Protein AF-A0A3A9ZPJ5-F1 (afdb_monomer_lite)

Sequence (61 aa):
MNEEPCHTFVSDCHVRAAAELIRHTWDPVVLSALRAGATRRQELLVRIAGVSDKVLTQALQ

InterPro domains:
  IPR002577 Helix-turn-helix, HxlR type [PF01638] (22-61)
  IPR002577 Helix-turn-helix, HxlR type [PS51118] (13-61)
  IPR036388 Winged helix-like DNA-binding domain superfamily [G3DSA:1.10.10.10] (2-61)
  IPR036390 Winged helix DNA-binding domain superfamily [SSF46785] (8-61)

Secondary structure (DSSP, 8-state):
-------SSGGGSHHHHHHHHT-STTHHHHHHHHTT----HHHHHHHH-S--HHHHHHHT-

Structure (mmCIF, N/CA/C/O backbone):
data_AF-A0A3A9ZPJ5-F1
#
_entry.id   AF-A0A3A9ZPJ5-F1
#
loop_
_atom_site.group_PDB
_atom_site.id
_atom_site.type_symbol
_atom_site.label_atom_id
_atom_site.label_alt_id
_atom_site.label_comp_id
_atom_site.label_asym_id
_atom_site.label_entity_id
_atom_site.label_seq_id
_atom_site.pdbx_PDB_ins_code
_atom_site.Cartn_x
_atom_site.Cartn_y
_atom_site.Cartn_z
_atom_site.occupancy
_atom_site.B_iso_or_equiv
_atom_site.auth_seq_id
_atom_site.auth_comp_id
_atom_site.auth_asym_id
_atom_site.auth_atom_id
_atom_site.pdbx_PDB_model_num
ATOM 1 N N . MET A 1 1 ? 6.140 16.290 -28.948 1.00 36.38 1 MET A N 1
ATOM 2 C CA . MET A 1 1 ? 7.476 15.667 -28.889 1.00 36.38 1 MET A CA 1
ATOM 3 C C . MET A 1 1 ? 7.594 15.029 -27.523 1.00 36.38 1 MET A C 1
ATOM 5 O O . MET A 1 1 ? 7.830 15.744 -26.564 1.00 36.38 1 MET A O 1
ATOM 9 N N . ASN A 1 2 ? 7.302 13.734 -27.417 1.00 48.03 2 ASN A N 1
ATOM 10 C CA . ASN A 1 2 ? 7.651 12.983 -26.217 1.00 48.03 2 ASN A CA 1
ATOM 11 C C . ASN A 1 2 ? 9.071 12.490 -26.464 1.00 48.03 2 ASN A C 1
ATOM 13 O O . ASN A 1 2 ? 9.271 11.562 -27.243 1.00 48.03 2 ASN A O 1
ATOM 17 N N . GLU A 1 3 ? 10.053 13.190 -25.909 1.00 57.16 3 GLU A N 1
ATOM 18 C CA . GLU A 1 3 ? 11.389 12.628 -25.761 1.00 57.16 3 GLU A CA 1
ATOM 19 C C . GLU A 1 3 ? 11.256 11.511 -24.726 1.00 57.16 3 GLU A C 1
ATOM 21 O O . GLU A 1 3 ? 11.248 11.768 -23.524 1.00 57.16 3 GLU A O 1
ATOM 26 N N . GLU A 1 4 ? 11.056 10.271 -25.182 1.00 64.19 4 GLU A N 1
ATOM 27 C CA . GLU A 1 4 ? 11.362 9.137 -24.319 1.00 64.19 4 GLU A CA 1
ATOM 28 C C . GLU A 1 4 ? 12.865 9.211 -24.034 1.00 64.19 4 GLU A C 1
ATOM 30 O O . GLU A 1 4 ? 13.660 9.210 -24.983 1.00 64.19 4 GLU A O 1
ATOM 35 N N . PRO A 1 5 ? 13.287 9.330 -22.763 1.00 62.31 5 PRO A N 1
ATOM 36 C CA . PRO A 1 5 ? 14.696 9.229 -22.445 1.00 62.31 5 PRO A CA 1
ATOM 37 C C . PRO A 1 5 ? 15.168 7.868 -22.950 1.00 62.31 5 PRO A C 1
ATOM 39 O O . PRO A 1 5 ? 14.618 6.829 -22.587 1.00 62.31 5 PRO A O 1
ATOM 42 N N . CYS A 1 6 ? 16.158 7.884 -23.840 1.00 61.31 6 CYS A N 1
ATOM 43 C CA . CYS A 1 6 ? 16.756 6.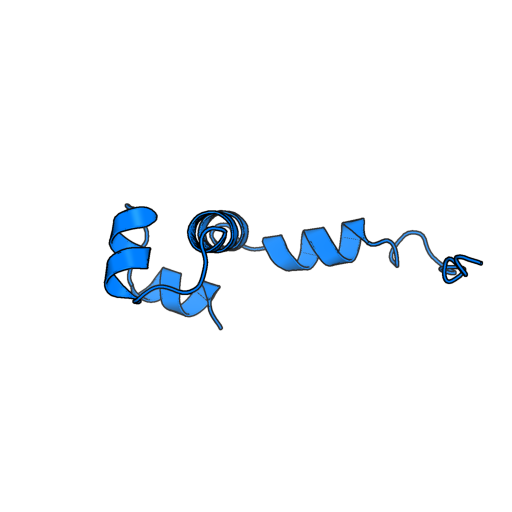673 -24.379 1.00 61.31 6 CYS A CA 1
ATOM 44 C C . CYS A 1 6 ? 17.506 5.985 -23.231 1.00 61.31 6 CYS A C 1
ATOM 46 O O . CYS A 1 6 ? 18.668 6.275 -22.954 1.00 61.31 6 CYS A O 1
ATOM 48 N N . HIS A 1 7 ? 16.791 5.152 -22.481 1.00 68.06 7 HIS A N 1
ATOM 49 C CA . HIS A 1 7 ? 17.324 4.391 -21.369 1.00 68.06 7 HIS A CA 1
ATOM 50 C C . HIS A 1 7 ? 18.348 3.386 -21.909 1.00 68.06 7 HIS A C 1
ATOM 52 O O . HIS A 1 7 ? 17.986 2.434 -22.597 1.00 68.06 7 HIS A O 1
ATOM 58 N N . THR A 1 8 ? 19.633 3.598 -21.605 1.00 79.31 8 THR A N 1
ATOM 59 C CA . THR A 1 8 ? 20.754 2.749 -22.054 1.00 79.31 8 THR A CA 1
ATOM 60 C C . THR A 1 8 ? 20.580 1.282 -21.645 1.00 79.31 8 THR A C 1
ATOM 62 O O . THR A 1 8 ? 21.085 0.384 -22.318 1.00 79.31 8 THR A O 1
ATOM 65 N N . PHE A 1 9 ? 19.839 1.025 -20.562 1.00 85.69 9 PHE A N 1
ATOM 66 C CA . PHE A 1 9 ? 19.554 -0.313 -20.058 1.00 85.69 9 PHE A CA 1
ATOM 67 C C . PHE A 1 9 ? 18.059 -0.509 -19.796 1.00 85.69 9 PHE A C 1
ATOM 69 O O . PHE A 1 9 ? 17.390 0.373 -19.262 1.00 85.69 9 PHE A O 1
ATOM 76 N N . VAL A 1 10 ? 17.555 -1.723 -20.059 1.00 85.69 10 VAL A N 1
ATOM 77 C CA . VAL A 1 10 ? 16.176 -2.144 -19.715 1.00 85.69 10 VAL A CA 1
ATOM 78 C C . VAL A 1 10 ? 15.873 -1.928 -18.231 1.00 85.69 10 VAL A C 1
ATOM 80 O O . VAL A 1 10 ? 14.732 -1.678 -17.853 1.00 85.69 10 VAL A O 1
ATOM 83 N N . SER A 1 11 ? 16.899 -1.979 -17.381 1.00 87.81 11 SER A N 1
ATOM 84 C CA . SER A 1 11 ? 16.756 -1.697 -15.961 1.00 87.81 11 SER A CA 1
ATOM 85 C C . SER A 1 11 ? 16.189 -0.305 -15.688 1.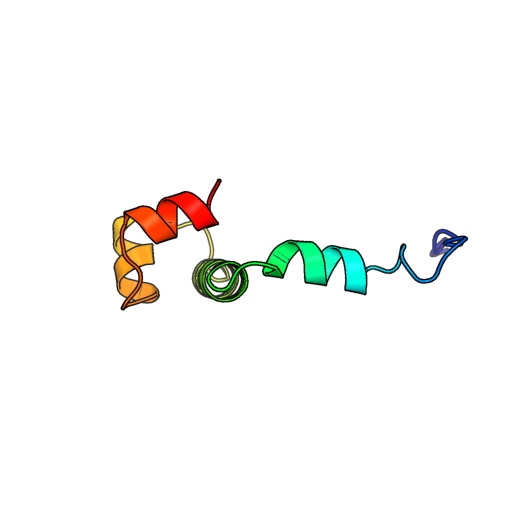00 87.81 11 SER A C 1
ATOM 87 O O . SER A 1 11 ? 15.492 -0.143 -14.700 1.00 87.81 11 SER A O 1
ATOM 89 N N . ASP A 1 12 ? 16.406 0.686 -16.549 1.00 87.19 12 ASP A N 1
ATOM 90 C CA . ASP A 1 12 ? 15.938 2.054 -16.301 1.00 87.19 12 ASP A CA 1
ATOM 91 C C . ASP A 1 12 ? 14.468 2.282 -16.685 1.00 87.19 12 ASP A C 1
ATOM 93 O O . ASP A 1 12 ? 13.972 3.401 -16.602 1.00 87.19 12 ASP A O 1
ATOM 97 N N . CYS A 1 13 ? 13.737 1.223 -17.040 1.00 88.31 13 CYS A N 1
ATOM 98 C CA . CYS A 1 13 ? 12.314 1.317 -17.334 1.00 88.31 13 CYS A CA 1
ATOM 99 C C . CYS A 1 13 ? 11.469 1.736 -16.114 1.00 88.31 13 CYS A C 1
ATOM 101 O O . CYS A 1 13 ? 11.764 1.412 -14.957 1.00 88.31 13 CYS A O 1
ATOM 103 N N . HIS A 1 14 ? 10.321 2.363 -16.389 1.00 89.88 14 HIS A N 1
ATOM 104 C CA . HIS A 1 14 ? 9.322 2.705 -15.370 1.00 89.88 14 HIS A CA 1
ATOM 105 C C . HIS A 1 14 ? 8.818 1.496 -14.574 1.00 89.88 14 HIS A C 1
ATOM 107 O O . HIS A 1 14 ? 8.399 1.654 -13.431 1.00 89.88 14 HIS A O 1
ATOM 113 N N . VAL A 1 15 ? 8.896 0.286 -15.138 1.00 92.50 15 VAL A N 1
ATOM 114 C CA . VAL A 1 15 ? 8.525 -0.946 -14.430 1.00 92.50 15 VAL A CA 1
ATOM 115 C C . VAL A 1 15 ? 9.460 -1.201 -13.248 1.00 92.50 15 VAL A C 1
ATOM 117 O O . VAL A 1 15 ? 8.967 -1.553 -12.181 1.00 92.50 15 VAL A O 1
ATOM 120 N N . ARG A 1 16 ? 10.778 -0.962 -13.378 1.00 92.81 16 ARG A N 1
ATOM 121 C CA . ARG A 1 16 ? 11.707 -1.069 -12.237 1.00 92.81 16 ARG A CA 1
ATOM 122 C C . ARG A 1 16 ? 11.347 -0.049 -11.164 1.00 92.81 16 ARG A C 1
ATOM 124 O O . ARG A 1 16 ? 11.248 -0.413 -10.001 1.00 92.81 16 ARG A O 1
ATOM 131 N N . ALA A 1 17 ? 11.108 1.203 -11.552 1.00 91.69 17 ALA A N 1
ATOM 132 C CA . ALA A 1 17 ? 10.718 2.247 -10.604 1.00 91.69 17 ALA A CA 1
ATOM 133 C C . ALA A 1 17 ? 9.419 1.889 -9.857 1.00 91.69 17 ALA A C 1
ATOM 135 O O . ALA A 1 17 ? 9.349 2.022 -8.639 1.00 91.69 17 ALA A O 1
ATOM 136 N N . ALA A 1 18 ? 8.416 1.373 -10.570 1.00 92.94 18 ALA A N 1
ATOM 137 C CA . ALA A 1 18 ? 7.177 0.897 -9.966 1.00 92.94 18 ALA A CA 1
ATOM 138 C C . ALA A 1 18 ? 7.406 -0.306 -9.037 1.00 92.94 18 ALA A C 1
ATOM 140 O O . ALA A 1 18 ? 6.835 -0.341 -7.954 1.00 92.94 18 ALA A O 1
ATOM 141 N N . ALA A 1 19 ? 8.254 -1.262 -9.428 1.00 94.25 19 ALA A N 1
ATOM 142 C CA . ALA A 1 19 ? 8.581 -2.433 -8.617 1.00 94.25 19 ALA A CA 1
ATOM 143 C C . ALA A 1 19 ? 9.305 -2.059 -7.313 1.00 94.25 19 ALA A C 1
ATOM 145 O O . ALA A 1 19 ? 8.993 -2.621 -6.267 1.00 94.25 19 ALA A O 1
ATOM 146 N N . GLU A 1 20 ? 10.214 -1.082 -7.357 1.00 93.44 20 GLU A N 1
ATOM 147 C CA . GLU A 1 20 ? 10.879 -0.554 -6.159 1.00 93.44 20 GLU A CA 1
ATOM 148 C C . GLU A 1 20 ? 9.889 0.116 -5.196 1.00 93.44 20 GLU A C 1
ATOM 150 O O . GLU A 1 20 ? 10.028 -0.029 -3.983 1.00 93.44 20 GLU A O 1
ATOM 155 N N . LEU A 1 21 ? 8.861 0.796 -5.720 1.00 91.56 21 LEU A N 1
ATOM 156 C CA . LEU A 1 21 ? 7.809 1.431 -4.914 1.00 91.56 21 LEU A CA 1
ATOM 157 C C . LEU A 1 21 ? 6.890 0.436 -4.193 1.00 91.56 21 LEU A C 1
ATOM 159 O O . LEU A 1 21 ? 6.262 0.815 -3.211 1.00 91.56 21 LEU A O 1
ATOM 163 N N . ILE A 1 22 ? 6.765 -0.801 -4.686 1.00 94.44 22 ILE A N 1
ATOM 164 C CA . ILE A 1 22 ? 5.882 -1.837 -4.113 1.00 94.44 22 ILE A CA 1
ATOM 165 C C . ILE A 1 22 ? 6.658 -3.046 -3.583 1.00 94.44 22 ILE A C 1
ATOM 167 O O . ILE A 1 22 ? 6.120 -4.151 -3.479 1.00 94.44 22 ILE A O 1
ATOM 171 N N . ARG A 1 23 ? 7.947 -2.853 -3.296 1.00 94.94 23 ARG A N 1
ATOM 172 C CA . ARG A 1 23 ? 8.883 -3.931 -2.978 1.00 94.94 23 ARG A CA 1
ATOM 173 C C . ARG A 1 23 ? 8.539 -4.640 -1.670 1.00 94.94 23 ARG A C 1
ATOM 175 O O . ARG A 1 23 ? 8.805 -5.838 -1.550 1.00 94.94 23 ARG A O 1
ATOM 182 N N . HIS A 1 24 ? 7.980 -3.939 -0.683 1.00 94.38 24 HIS A N 1
ATOM 183 C CA . HIS A 1 24 ? 7.591 -4.550 0.584 1.00 94.38 24 HIS A CA 1
ATOM 184 C C . HIS A 1 24 ? 6.124 -4.967 0.585 1.00 94.38 24 HIS A C 1
ATOM 186 O O . HIS A 1 24 ? 5.265 -4.349 -0.035 1.00 94.38 24 HIS A O 1
ATOM 192 N N . THR A 1 25 ? 5.825 -6.023 1.345 1.00 93.44 25 THR A N 1
ATOM 193 C CA . THR A 1 25 ? 4.510 -6.682 1.391 1.00 93.44 25 THR A CA 1
ATOM 194 C C . THR A 1 25 ? 3.341 -5.718 1.617 1.00 93.44 25 THR A C 1
ATOM 196 O O . THR A 1 25 ? 2.248 -5.959 1.109 1.00 93.44 25 THR A O 1
ATOM 199 N N . TRP A 1 26 ? 3.556 -4.640 2.376 1.00 95.31 26 TRP A N 1
ATOM 200 C CA . TRP A 1 26 ? 2.505 -3.694 2.754 1.00 95.31 26 TRP A CA 1
ATOM 201 C C . TRP A 1 26 ? 2.438 -2.443 1.876 1.00 95.3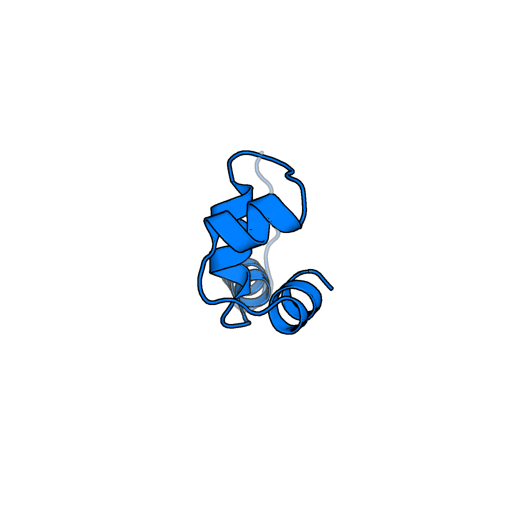1 26 TRP A C 1
ATOM 203 O O . TRP A 1 26 ? 1.381 -1.817 1.842 1.00 95.31 26 TRP A O 1
ATOM 213 N N . ASP A 1 27 ? 3.485 -2.119 1.118 1.00 95.00 27 ASP A N 1
ATOM 214 C CA . ASP A 1 27 ? 3.539 -0.937 0.249 1.00 95.00 27 ASP A CA 1
ATOM 215 C C . ASP A 1 27 ? 2.358 -0.875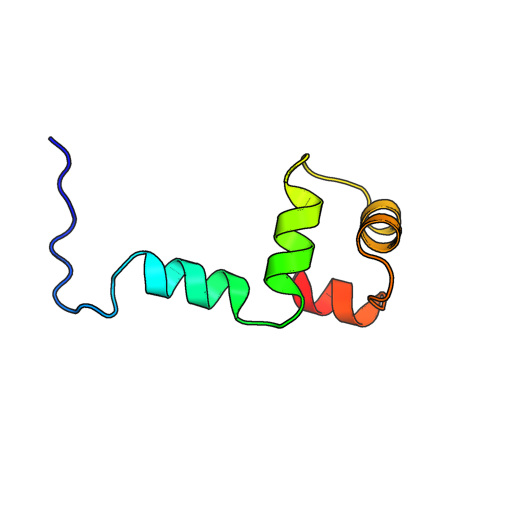 -0.741 1.00 95.00 27 ASP A C 1
ATOM 217 O O . ASP A 1 27 ? 1.636 0.128 -0.740 1.00 95.00 27 ASP A O 1
ATOM 221 N N . PRO A 1 28 ? 2.046 -1.931 -1.531 1.00 95.00 28 PRO A N 1
ATOM 222 C CA . PRO A 1 28 ? 0.922 -1.866 -2.465 1.00 95.00 28 PRO A CA 1
ATOM 223 C C . PRO A 1 28 ? -0.434 -1.745 -1.754 1.00 95.00 28 PRO A C 1
ATOM 225 O O . PRO A 1 28 ? -1.358 -1.126 -2.289 1.00 95.00 28 PRO A O 1
ATOM 228 N N . VAL A 1 29 ? -0.568 -2.295 -0.542 1.00 95.50 29 VAL A N 1
ATOM 229 C CA . VAL A 1 29 ? -1.802 -2.211 0.258 1.00 95.50 29 VAL A CA 1
ATOM 230 C C . VAL A 1 29 ? -1.992 -0.795 0.806 1.00 95.50 29 VAL A C 1
ATOM 232 O O . VAL A 1 29 ? -3.084 -0.233 0.700 1.00 95.50 29 VAL A O 1
ATOM 235 N N . VAL A 1 30 ? -0.924 -0.187 1.329 1.00 95.00 30 VAL A N 1
ATOM 236 C CA . VAL A 1 30 ? -0.915 1.199 1.819 1.00 95.00 30 VAL A CA 1
ATOM 237 C C . VAL A 1 30 ? -1.217 2.176 0.681 1.00 95.00 30 VAL A C 1
ATOM 239 O O . VAL A 1 30 ? -2.107 3.017 0.825 1.00 95.00 30 VAL A O 1
ATOM 242 N N . LEU A 1 31 ? -0.562 2.026 -0.475 1.00 94.25 31 LEU A N 1
ATOM 243 C CA . LEU A 1 31 ? -0.829 2.849 -1.661 1.00 94.25 31 LEU A CA 1
ATOM 244 C C . LEU A 1 31 ? -2.282 2.714 -2.136 1.00 94.25 31 LEU A C 1
ATOM 246 O O . LEU A 1 31 ? -2.935 3.715 -2.436 1.00 94.25 31 LEU A O 1
ATOM 250 N N . SER A 1 32 ? -2.821 1.492 -2.146 1.00 94.25 32 SER A N 1
ATOM 251 C CA . SER A 1 32 ? -4.22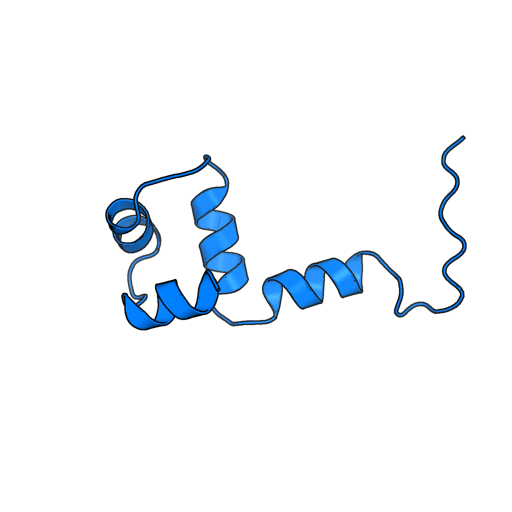1 1.246 -2.513 1.00 94.25 32 SER A CA 1
ATOM 252 C C . SER A 1 32 ? -5.196 1.931 -1.550 1.00 94.25 32 SER A C 1
ATOM 254 O O . SER A 1 32 ? -6.165 2.552 -1.993 1.00 94.25 32 SER A O 1
ATOM 256 N N . ALA A 1 33 ? -4.928 1.879 -0.242 1.00 94.81 33 ALA A N 1
ATOM 257 C CA . ALA A 1 33 ? -5.764 2.509 0.780 1.00 94.81 33 ALA A CA 1
ATOM 258 C C . ALA A 1 33 ? -5.717 4.051 0.742 1.00 94.81 33 ALA A C 1
ATOM 260 O O . ALA A 1 33 ? -6.696 4.710 1.111 1.00 94.81 33 ALA A O 1
ATOM 261 N N . LEU A 1 34 ? -4.609 4.624 0.258 1.00 95.12 34 LEU A N 1
ATOM 262 C CA . LEU A 1 34 ? -4.407 6.067 0.084 1.00 95.12 34 LEU A CA 1
ATOM 263 C C . LEU A 1 34 ? -4.905 6.610 -1.263 1.00 95.12 34 LEU A C 1
ATOM 265 O O . LEU A 1 34 ? -4.905 7.824 -1.462 1.00 95.12 34 LEU A O 1
ATOM 269 N N . ARG A 1 35 ? -5.389 5.758 -2.176 1.00 94.56 35 ARG A N 1
ATOM 270 C CA . ARG A 1 35 ? -5.898 6.184 -3.493 1.00 94.56 35 ARG A CA 1
ATOM 271 C C . ARG A 1 35 ? -7.000 7.249 -3.404 1.00 94.56 35 ARG A C 1
ATOM 273 O O . ARG A 1 35 ? -7.113 8.084 -4.294 1.00 94.56 35 ARG A O 1
ATOM 280 N N . ALA A 1 36 ? -7.809 7.225 -2.344 1.00 90.25 36 ALA A N 1
ATOM 281 C CA . ALA 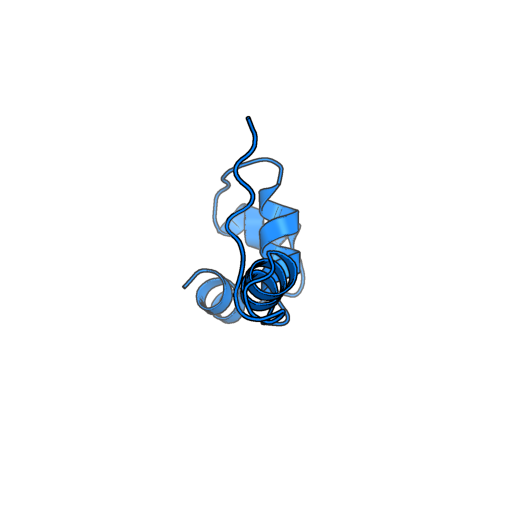A 1 36 ? -8.874 8.204 -2.106 1.00 90.25 36 ALA A CA 1
ATOM 282 C C . ALA A 1 36 ? -8.374 9.546 -1.528 1.00 90.25 36 ALA A C 1
ATOM 284 O O . ALA A 1 36 ? -9.172 10.462 -1.344 1.00 90.25 36 ALA A O 1
ATOM 285 N N . GLY A 1 37 ? -7.078 9.662 -1.231 1.00 94.19 37 GLY A N 1
ATOM 286 C CA . GLY A 1 37 ? -6.450 10.838 -0.640 1.00 94.19 37 GLY A CA 1
ATOM 287 C C . GLY A 1 37 ? -5.878 10.585 0.756 1.00 94.19 37 GLY A C 1
ATOM 288 O O . GLY A 1 37 ? -5.997 9.499 1.329 1.00 94.19 37 GLY A O 1
ATOM 289 N N . ALA A 1 38 ? -5.247 11.626 1.303 1.00 93.75 38 ALA A N 1
ATOM 290 C CA . ALA A 1 38 ? -4.676 11.605 2.645 1.00 93.75 38 ALA A CA 1
ATOM 291 C C . ALA A 1 38 ? -5.760 11.362 3.710 1.00 93.75 38 ALA A C 1
ATOM 293 O O . ALA A 1 38 ? -6.871 11.883 3.631 1.00 93.75 38 ALA A O 1
ATOM 294 N N . THR A 1 39 ? -5.426 10.579 4.732 1.00 95.44 39 THR A N 1
ATOM 295 C CA . THR A 1 39 ? -6.337 10.203 5.820 1.00 95.44 39 THR A CA 1
ATOM 296 C C . THR A 1 39 ? -5.571 10.139 7.137 1.00 95.44 39 THR A C 1
ATOM 298 O O . THR A 1 39 ? -4.337 10.126 7.166 1.00 95.44 39 THR A O 1
ATOM 301 N N . ARG A 1 40 ? -6.299 10.125 8.253 1.00 95.69 40 ARG A N 1
ATOM 302 C CA . ARG A 1 40 ? -5.693 9.969 9.573 1.00 95.69 40 ARG A CA 1
ATOM 303 C C . ARG A 1 40 ? -5.147 8.556 9.731 1.00 95.69 40 ARG A C 1
ATOM 305 O O . ARG A 1 40 ? -5.720 7.586 9.247 1.00 95.69 40 ARG A O 1
ATOM 312 N N . ARG A 1 41 ? -4.079 8.429 10.515 1.00 94.44 41 ARG A N 1
ATOM 313 C CA . ARG A 1 41 ? -3.429 7.142 10.787 1.00 94.44 41 ARG A CA 1
ATOM 314 C C . ARG A 1 41 ? -4.395 6.060 11.285 1.00 94.44 41 ARG A C 1
ATOM 316 O O . ARG A 1 41 ? -4.344 4.932 10.817 1.00 94.44 41 ARG A O 1
ATOM 323 N N . GLN A 1 42 ? -5.288 6.412 12.208 1.00 94.62 42 GLN A N 1
ATOM 324 C CA . GLN A 1 42 ? -6.278 5.477 12.752 1.00 94.62 42 GLN A CA 1
ATOM 325 C C . GLN A 1 42 ? -7.284 5.012 11.691 1.00 94.62 42 GLN A C 1
ATOM 327 O O . GLN A 1 42 ? -7.602 3.832 11.620 1.00 94.62 42 GLN A O 1
ATOM 332 N N . GLU A 1 43 ? -7.731 5.912 10.816 1.00 95.62 43 GLU A N 1
ATOM 333 C CA . GLU A 1 43 ? -8.608 5.553 9.698 1.00 95.62 43 GLU A CA 1
ATOM 334 C C . GLU A 1 43 ? -7.891 4.638 8.699 1.00 95.62 43 GLU A C 1
ATOM 336 O O . GLU A 1 43 ? -8.492 3.690 8.201 1.00 95.62 43 GLU A O 1
ATOM 341 N N . LEU A 1 44 ? -6.600 4.872 8.445 1.00 95.38 44 LEU A N 1
ATOM 342 C CA . LEU A 1 44 ? -5.790 4.018 7.578 1.00 95.38 44 LEU A CA 1
ATOM 343 C C . LEU A 1 44 ? -5.632 2.600 8.147 1.00 95.38 44 LEU A C 1
ATOM 345 O O . LEU A 1 44 ? -5.806 1.631 7.413 1.00 95.38 44 LEU A O 1
ATOM 349 N N . LEU A 1 45 ? -5.375 2.469 9.454 1.00 95.38 45 LEU A N 1
ATOM 350 C CA . LEU A 1 45 ? -5.314 1.170 10.140 1.00 95.38 45 LEU A CA 1
ATOM 351 C C . LEU A 1 45 ? -6.630 0.394 10.017 1.00 95.38 45 LEU A C 1
ATOM 353 O O . LEU A 1 45 ? -6.616 -0.797 9.706 1.00 95.38 45 LEU A O 1
ATOM 357 N N . VAL A 1 46 ? -7.761 1.077 10.220 1.00 95.06 46 VAL A N 1
ATOM 358 C CA . VAL A 1 46 ? -9.097 0.477 10.090 1.00 95.06 46 VAL A CA 1
ATOM 359 C C . VAL A 1 46 ? -9.374 0.045 8.650 1.00 95.06 46 VAL A C 1
ATOM 361 O O . VAL A 1 46 ? -9.897 -1.045 8.438 1.00 95.06 46 VAL A O 1
ATOM 364 N N . ARG A 1 47 ? -9.004 0.866 7.659 1.00 94.12 47 ARG A N 1
ATOM 365 C CA . ARG A 1 47 ? -9.205 0.555 6.233 1.00 94.12 47 ARG A CA 1
ATOM 366 C C . ARG A 1 47 ? -8.365 -0.623 5.755 1.00 94.12 47 ARG A C 1
ATOM 368 O O . ARG A 1 47 ? -8.844 -1.387 4.925 1.00 94.12 47 ARG A O 1
ATOM 375 N N . ILE A 1 48 ? -7.126 -0.743 6.234 1.00 94.56 48 ILE A N 1
ATOM 376 C CA . ILE A 1 48 ? -6.230 -1.829 5.824 1.00 94.56 48 ILE A CA 1
ATOM 377 C C . ILE A 1 48 ? -6.631 -3.145 6.498 1.00 94.56 48 ILE A C 1
ATOM 379 O O . ILE A 1 48 ? -6.678 -4.155 5.808 1.00 94.56 48 ILE A O 1
ATOM 383 N N . ALA A 1 49 ? -6.964 -3.115 7.796 1.00 90.44 49 ALA A N 1
ATOM 384 C CA . ALA A 1 49 ? -7.271 -4.271 8.645 1.00 90.44 49 ALA A CA 1
ATOM 385 C C . ALA A 1 49 ? -6.173 -5.366 8.665 1.00 90.44 49 ALA A C 1
ATOM 387 O O . ALA A 1 49 ? -5.647 -5.813 7.655 1.00 90.44 49 ALA A O 1
ATOM 388 N N . GLY A 1 50 ? -5.790 -5.833 9.858 1.00 88.50 50 GLY A N 1
ATOM 389 C CA . GLY A 1 50 ? -4.774 -6.891 10.000 1.00 88.50 50 GLY A CA 1
ATOM 390 C C . GLY A 1 50 ? -3.314 -6.432 9.872 1.00 88.50 50 GLY A C 1
ATOM 391 O O . GLY A 1 50 ? -2.408 -7.242 10.058 1.00 88.50 50 GLY A O 1
ATOM 392 N N . VAL A 1 51 ? -3.064 -5.138 9.639 1.00 93.31 51 VAL A N 1
ATOM 393 C CA . VAL A 1 51 ? -1.737 -4.529 9.803 1.00 93.31 51 VAL A CA 1
ATOM 394 C C . VAL A 1 51 ? -1.567 -4.020 11.237 1.00 93.31 51 VAL A C 1
ATOM 396 O O . VAL A 1 51 ? -2.480 -3.428 11.812 1.00 93.31 51 VAL A O 1
ATOM 399 N N . SER A 1 52 ? -0.395 -4.243 11.835 1.00 93.81 52 SER A N 1
ATOM 400 C CA . SER A 1 52 ? -0.072 -3.632 13.130 1.00 93.81 52 SER A CA 1
ATOM 401 C C . SER A 1 52 ? 0.363 -2.177 12.955 1.00 93.81 52 SER A C 1
ATOM 403 O O . SER A 1 52 ? 0.895 -1.803 11.909 1.00 93.81 52 SER A O 1
ATOM 405 N N . ASP A 1 53 ? 0.224 -1.370 14.007 1.00 94.75 53 ASP A N 1
ATOM 406 C CA . ASP A 1 53 ? 0.701 0.016 13.997 1.00 94.75 53 ASP A CA 1
ATOM 407 C C . ASP A 1 53 ? 2.203 0.104 13.669 1.00 94.75 53 ASP A C 1
ATOM 409 O O . ASP A 1 53 ? 2.625 0.908 12.843 1.00 94.75 53 ASP A O 1
ATOM 413 N N . LYS A 1 54 ? 3.014 -0.808 14.213 1.00 95.69 54 LYS A N 1
ATOM 414 C CA . LYS A 1 54 ? 4.446 -0.880 13.902 1.00 95.69 54 LYS A CA 1
ATOM 415 C C . LYS A 1 54 ? 4.704 -1.099 12.410 1.00 95.69 54 LYS A C 1
ATOM 417 O O . LYS A 1 54 ? 5.513 -0.388 11.821 1.00 95.69 54 LYS A O 1
ATOM 422 N N . VAL A 1 55 ? 4.024 -2.072 11.810 1.00 95.19 55 VAL A N 1
ATOM 423 C CA . VAL A 1 55 ? 4.197 -2.406 10.390 1.00 95.19 55 VAL A CA 1
ATOM 424 C C . VAL A 1 55 ? 3.731 -1.254 9.501 1.00 95.19 55 VAL A C 1
ATOM 426 O O . VAL A 1 55 ? 4.413 -0.923 8.536 1.00 95.19 55 VAL A O 1
ATOM 429 N N . LEU A 1 56 ? 2.633 -0.584 9.864 1.00 95.12 56 LEU A N 1
ATOM 430 C CA . LEU A 1 56 ? 2.182 0.606 9.145 1.00 95.12 56 LEU A CA 1
ATOM 431 C C . LEU A 1 56 ? 3.207 1.746 9.226 1.00 95.12 56 LEU A C 1
ATOM 433 O O . LEU A 1 56 ? 3.384 2.471 8.256 1.00 95.12 56 LEU A O 1
ATOM 437 N N . THR A 1 57 ? 3.887 1.924 10.362 1.00 94.75 57 THR A N 1
ATOM 438 C CA . THR A 1 57 ? 4.986 2.900 10.456 1.00 94.75 57 THR A CA 1
ATOM 439 C C . THR A 1 57 ? 6.122 2.534 9.515 1.00 94.75 57 THR A C 1
ATOM 441 O O . THR A 1 57 ? 6.580 3.399 8.785 1.00 94.75 57 THR A O 1
ATOM 444 N N . GLN A 1 58 ? 6.539 1.267 9.493 1.00 93.94 58 GLN A N 1
ATOM 445 C CA . GLN A 1 58 ? 7.632 0.818 8.627 1.00 93.94 58 GLN A CA 1
ATOM 446 C C . GLN A 1 58 ? 7.320 0.987 7.135 1.00 93.94 58 GLN A C 1
ATOM 448 O O . GLN A 1 58 ? 8.221 1.308 6.377 1.00 93.94 58 GLN A O 1
ATOM 453 N N . ALA A 1 59 ? 6.064 0.804 6.722 1.00 92.94 59 ALA A N 1
ATOM 454 C CA . ALA A 1 59 ? 5.642 0.981 5.330 1.00 92.94 59 ALA A CA 1
ATOM 455 C C . ALA A 1 59 ? 5.487 2.457 4.897 1.00 92.94 59 ALA A C 1
ATOM 457 O O . ALA A 1 59 ? 5.323 2.733 3.715 1.00 92.94 59 ALA A O 1
ATOM 458 N N . LEU A 1 60 ? 5.473 3.408 5.840 1.00 89.31 60 LEU A N 1
ATOM 459 C CA . LEU A 1 60 ? 5.329 4.848 5.569 1.00 89.31 60 LEU A CA 1
ATOM 460 C C . LEU A 1 60 ? 6.644 5.632 5.719 1.00 89.31 60 LEU A C 1
ATOM 462 O O . LEU A 1 60 ? 6.636 6.850 5.532 1.00 89.31 60 LEU A O 1
ATOM 466 N N . GLN A 1 61 ? 7.724 4.963 6.127 1.00 82.81 61 GLN A N 1
ATOM 467 C CA . GLN A 1 61 ? 9.073 5.528 6.243 1.00 82.81 61 GLN A CA 1
ATOM 468 C C . GLN A 1 61 ? 9.773 5.548 4.888 1.00 82.81 61 GLN A C 1
ATOM 470 O O . GLN A 1 61 ? 10.459 6.561 4.629 1.00 82.81 61 GLN A O 1
#

Foldseek 3Di:
DPPPPPPPDPCPDVVVVVCVQPVDPCSVLLVVLCPVHDDDLVVSCVSSDPDDSVNVVVNVD

Organism: NCBI:txid1420899

Radius of gyration: 15.62 Å; chains: 1; bounding box: 30×23×43 Å

pLDDT: mean 88.62, std 12.41, range [36.38, 95.69]